Protein AF-A0A8V8TL34-F1 (afdb_monomer_lite)

Secondary structure (DSSP, 8-state):
------HHHHGGG-----PPPPEEEEE-SSSEEEEEEE-SS---PEEEEEE--TTSTTTTS--EEEEEEEEE-SSEEEEEEE--GGGS-TT-EEEEEEEPTTSS-EEEEEEEEHHHHBS-HHHHHHHHTT--

Organism: Homo sapiens (NCBI:txid9606)

InterPro domains:
  IPR013783 Immunoglobulin-like fold [G3DSA:2.60.40.10] (20-118)

Structure (mmCIF, N/CA/C/O backbone):
data_AF-A0A8V8TL34-F1
#
_entry.id   AF-A0A8V8TL34-F1
#
loop_
_atom_site.group_PDB
_atom_site.id
_atom_site.type_symbol
_atom_site.label_atom_id
_atom_site.label_alt_id
_atom_site.label_comp_id
_atom_site.label_asym_id
_atom_site.label_entity_id
_atom_site.label_seq_id
_atom_site.pdbx_PDB_ins_code
_atom_site.Cartn_x
_atom_site.Cartn_y
_atom_site.Cartn_z
_atom_site.occupancy
_atom_site.B_iso_or_equiv
_atom_site.auth_seq_id
_atom_site.auth_comp_id
_atom_site.auth_asym_id
_atom_site.auth_atom_id
_atom_site.pdbx_PDB_model_num
ATOM 1 N N . MET A 1 1 ? 19.447 56.245 -1.507 1.00 46.72 1 MET A N 1
ATOM 2 C CA . MET A 1 1 ? 18.771 55.055 -0.948 1.00 46.72 1 MET A CA 1
ATOM 3 C C . MET A 1 1 ? 17.627 54.660 -1.872 1.00 46.72 1 MET A C 1
ATOM 5 O O . MET A 1 1 ? 16.708 55.458 -2.016 1.00 46.72 1 MET A O 1
ATOM 9 N N . PRO A 1 2 ? 17.677 53.477 -2.505 1.00 49.28 2 PRO A N 1
ATOM 10 C CA . PRO A 1 2 ? 16.441 52.718 -2.664 1.00 49.28 2 PRO A CA 1
ATOM 11 C C . PRO A 1 2 ? 16.606 51.224 -2.324 1.00 49.28 2 PRO A C 1
ATOM 13 O O . PRO A 1 2 ? 17.373 50.497 -2.941 1.00 49.28 2 PRO A O 1
ATOM 16 N N . ARG A 1 3 ? 15.829 50.799 -1.321 1.00 56.44 3 ARG A N 1
ATOM 17 C CA . ARG A 1 3 ? 14.892 49.661 -1.373 1.00 56.44 3 ARG A CA 1
ATOM 18 C C . ARG A 1 3 ? 15.439 48.295 -1.836 1.00 56.44 3 ARG A C 1
ATOM 20 O O . ARG A 1 3 ? 14.963 47.714 -2.804 1.00 56.44 3 ARG A O 1
ATOM 27 N N . GLY A 1 4 ? 16.357 47.731 -1.053 1.00 58.25 4 GLY A N 1
ATOM 28 C CA . GLY A 1 4 ? 16.666 46.298 -1.073 1.00 58.25 4 GLY A CA 1
ATOM 29 C C . GLY A 1 4 ? 15.648 45.494 -0.260 1.00 58.25 4 GLY A C 1
ATOM 30 O O . GLY A 1 4 ? 15.890 45.212 0.905 1.00 58.25 4 GLY A O 1
ATOM 31 N N . TRP A 1 5 ? 14.506 45.143 -0.855 1.00 58.22 5 TRP A N 1
ATOM 32 C CA . TRP A 1 5 ? 13.497 44.261 -0.237 1.00 58.22 5 TRP A CA 1
ATOM 33 C C . TRP A 1 5 ? 12.819 43.346 -1.266 1.00 58.22 5 TRP A C 1
ATOM 35 O O . TRP A 1 5 ? 11.610 43.159 -1.269 1.00 58.22 5 TRP A O 1
ATOM 45 N N . ALA A 1 6 ? 13.616 42.754 -2.155 1.00 51.44 6 ALA A N 1
ATOM 46 C CA . ALA A 1 6 ? 13.163 41.665 -3.028 1.00 51.44 6 ALA A CA 1
ATOM 47 C C . ALA A 1 6 ? 13.797 40.308 -2.666 1.00 51.44 6 ALA A C 1
ATOM 49 O O . ALA A 1 6 ? 13.531 39.309 -3.322 1.00 51.44 6 ALA A O 1
ATOM 50 N N . ALA A 1 7 ? 14.630 40.253 -1.620 1.00 55.91 7 ALA A N 1
ATOM 51 C CA . ALA A 1 7 ? 15.326 39.029 -1.229 1.00 55.91 7 ALA A CA 1
ATOM 52 C C . ALA A 1 7 ? 14.460 37.971 -0.504 1.00 55.91 7 ALA A C 1
ATOM 54 O O . ALA A 1 7 ? 14.693 36.790 -0.751 1.00 55.91 7 ALA A O 1
ATOM 55 N N . PRO A 1 8 ? 13.457 38.298 0.346 1.00 53.78 8 PRO A N 1
ATOM 56 C CA . PRO A 1 8 ? 12.776 37.246 1.107 1.00 53.78 8 PRO A CA 1
ATOM 57 C C . PRO A 1 8 ? 11.745 36.466 0.275 1.00 53.78 8 PRO A C 1
ATOM 59 O O . PRO A 1 8 ? 11.421 35.337 0.619 1.00 53.78 8 PRO A O 1
ATOM 62 N N . LEU A 1 9 ? 11.265 37.026 -0.843 1.00 52.59 9 LEU A N 1
ATOM 63 C CA . LEU A 1 9 ? 10.302 36.361 -1.732 1.00 52.59 9 LEU A CA 1
ATOM 64 C C . LEU A 1 9 ? 10.930 35.240 -2.573 1.00 52.59 9 LEU A C 1
ATOM 66 O O . LEU A 1 9 ? 10.233 34.301 -2.941 1.00 52.59 9 LEU A O 1
ATOM 70 N N . LEU A 1 10 ? 12.241 35.297 -2.843 1.00 53.91 10 LEU A N 1
ATOM 71 C CA . LEU A 1 10 ? 12.924 34.283 -3.656 1.00 53.91 10 LEU A CA 1
ATOM 72 C C . LEU A 1 10 ? 13.220 32.987 -2.874 1.00 53.91 10 LEU A C 1
ATOM 74 O O . LEU A 1 10 ? 13.354 31.927 -3.475 1.00 53.91 10 LEU A O 1
ATOM 78 N N . LEU A 1 11 ? 13.283 33.054 -1.538 1.00 52.31 11 LEU A N 1
ATOM 79 C CA . LEU A 1 11 ? 13.519 31.888 -0.672 1.00 52.31 11 LEU A CA 1
ATOM 80 C C . LEU A 1 11 ? 12.282 30.986 -0.519 1.00 52.31 11 LEU A C 1
ATOM 82 O O . LEU A 1 11 ? 12.427 29.813 -0.190 1.00 52.31 11 LEU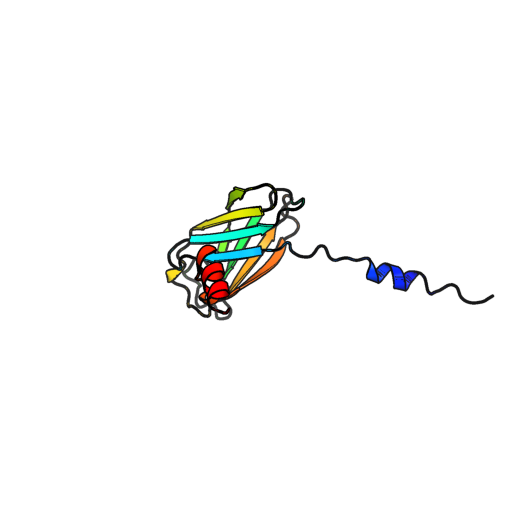 A O 1
ATOM 86 N N . LEU A 1 12 ? 11.079 31.500 -0.796 1.00 54.34 12 LEU A N 1
ATOM 87 C CA . LEU A 1 12 ? 9.833 30.722 -0.755 1.00 54.34 12 LEU A CA 1
ATOM 88 C C . LEU A 1 12 ? 9.674 29.764 -1.945 1.00 54.34 12 LEU A C 1
ATOM 90 O O . LEU A 1 12 ? 8.880 28.836 -1.869 1.00 54.34 12 LEU A O 1
ATOM 94 N N . LEU A 1 13 ? 10.441 29.952 -3.024 1.00 49.03 13 LEU A N 1
ATOM 95 C CA . LEU A 1 13 ? 10.398 29.079 -4.205 1.00 49.03 13 LEU A CA 1
ATOM 96 C C . LEU A 1 13 ? 11.348 27.874 -4.100 1.00 49.03 13 LEU A C 1
ATOM 98 O O . LEU A 1 13 ? 11.276 26.971 -4.927 1.00 49.03 13 LEU A O 1
ATOM 102 N N . LEU A 1 14 ? 12.229 27.853 -3.093 1.00 47.78 14 LEU A N 1
ATOM 103 C CA . LEU A 1 14 ? 13.180 26.761 -2.841 1.00 47.78 14 LEU A CA 1
ATOM 104 C C . LEU A 1 14 ? 12.716 25.779 -1.762 1.00 47.78 14 LEU A C 1
ATOM 106 O O . LEU A 1 14 ? 13.451 24.851 -1.429 1.00 47.78 14 LEU A O 1
ATOM 110 N N . GLN A 1 15 ? 11.487 25.919 -1.261 1.00 45.50 15 GLN A N 1
ATOM 111 C CA . GLN A 1 15 ? 10.827 24.829 -0.549 1.00 45.50 15 GLN A CA 1
ATOM 112 C C . GLN A 1 15 ? 10.325 23.825 -1.588 1.00 45.50 15 GLN A C 1
ATOM 114 O O . GLN A 1 15 ? 9.127 23.688 -1.814 1.00 45.50 15 GLN A O 1
ATOM 119 N N . GLY A 1 16 ? 11.264 23.158 -2.266 1.00 43.28 16 GLY A N 1
ATOM 120 C CA . GLY A 1 16 ? 10.969 21.897 -2.922 1.00 43.28 16 GLY A CA 1
ATOM 121 C C . GLY A 1 16 ? 10.410 21.004 -1.832 1.00 43.28 16 GLY A C 1
ATOM 122 O O . GLY A 1 16 ? 11.153 20.595 -0.940 1.00 43.28 16 GLY A O 1
ATOM 123 N N . GLY A 1 17 ? 9.087 20.837 -1.823 1.00 47.34 17 GLY A N 1
ATOM 124 C CA . GLY A 1 17 ? 8.434 19.958 -0.875 1.00 47.34 17 GLY A CA 1
ATOM 125 C C . GLY A 1 17 ? 9.171 18.630 -0.921 1.00 47.34 17 GLY A C 1
ATOM 126 O O . GLY A 1 17 ? 9.466 18.127 -2.008 1.00 47.34 17 GLY A O 1
ATOM 127 N N . TRP A 1 18 ? 9.497 18.079 0.246 1.00 58.78 18 TRP A N 1
ATOM 128 C CA . TRP A 1 18 ? 9.674 16.640 0.342 1.00 58.78 18 TRP A CA 1
ATOM 129 C C . TRP A 1 18 ? 8.328 16.033 -0.051 1.00 58.78 18 TRP A C 1
ATOM 131 O O . TRP A 1 18 ? 7.426 15.880 0.765 1.00 58.78 18 TRP A O 1
ATOM 141 N N . GLY A 1 19 ? 8.150 15.863 -1.358 1.00 71.25 19 GLY A N 1
ATOM 142 C CA . GLY A 1 19 ? 6.994 15.226 -1.939 1.00 71.25 19 GLY A CA 1
ATOM 143 C C . GLY A 1 19 ? 7.048 13.750 -1.613 1.00 71.25 19 GLY A C 1
ATOM 144 O O . GLY A 1 19 ? 8.112 13.185 -1.339 1.00 71.25 19 GLY A O 1
ATOM 145 N N . CYS A 1 20 ? 5.882 13.133 -1.643 1.0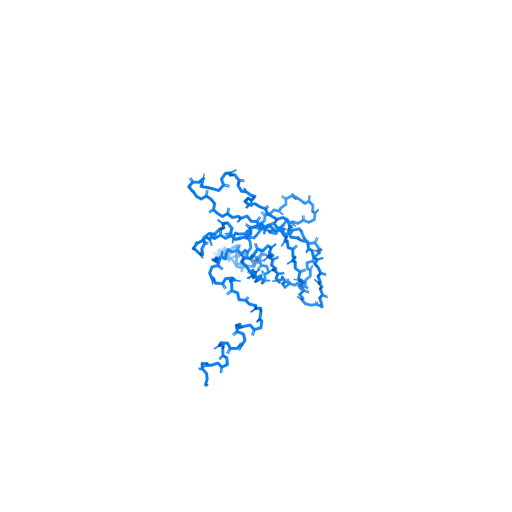0 82.25 20 CYS A N 1
ATOM 146 C CA . CYS A 1 20 ? 5.811 11.697 -1.559 1.00 82.25 20 CYS A CA 1
ATOM 147 C C . CYS A 1 20 ? 6.583 11.060 -2.723 1.00 82.25 20 CYS A C 1
ATOM 149 O O . CYS A 1 20 ? 6.494 11.558 -3.849 1.00 82.25 20 CYS A O 1
ATOM 151 N N . PRO A 1 21 ? 7.380 10.014 -2.450 1.00 86.81 21 PRO A N 1
ATOM 152 C CA . PRO A 1 21 ? 8.030 9.233 -3.499 1.00 86.81 21 PRO A CA 1
ATOM 153 C C . PRO A 1 21 ? 6.987 8.592 -4.417 1.00 86.81 21 PRO A C 1
ATOM 155 O O . PRO A 1 21 ? 5.830 8.430 -4.019 1.00 86.81 21 PRO A O 1
ATOM 158 N N . ASP A 1 22 ? 7.409 8.188 -5.616 1.00 89.00 22 ASP A N 1
ATOM 159 C CA . ASP A 1 22 ? 6.522 7.464 -6.520 1.00 89.00 22 ASP A CA 1
ATOM 160 C C . ASP A 1 22 ? 6.084 6.138 -5.880 1.00 89.00 22 ASP A C 1
ATOM 162 O O . ASP A 1 22 ? 6.905 5.346 -5.397 1.00 89.00 22 ASP A O 1
ATOM 166 N N . LEU A 1 23 ? 4.769 5.941 -5.817 1.00 91.81 23 LEU A N 1
ATOM 167 C CA . LEU A 1 23 ? 4.120 4.833 -5.133 1.00 91.81 23 LEU A CA 1
ATOM 168 C C . LEU A 1 23 ? 2.986 4.317 -6.010 1.00 91.81 23 LEU A C 1
ATOM 170 O O . LEU A 1 23 ? 2.052 5.046 -6.336 1.00 91.81 23 LEU A O 1
ATOM 174 N N . VAL A 1 24 ? 3.029 3.024 -6.322 1.00 93.25 24 VAL A N 1
ATOM 175 C CA . VAL A 1 24 ? 1.964 2.348 -7.067 1.00 93.25 24 VAL A CA 1
ATOM 176 C C . VAL A 1 24 ? 1.543 1.094 -6.324 1.00 93.25 24 VAL A C 1
ATOM 178 O O . VAL A 1 24 ? 2.390 0.274 -5.973 1.00 93.25 24 VAL A O 1
ATOM 181 N N . CYS A 1 25 ? 0.241 0.928 -6.107 1.00 94.56 25 CYS A N 1
ATOM 182 C CA . CYS A 1 25 ? -0.322 -0.237 -5.438 1.00 94.56 25 CYS A CA 1
ATOM 183 C C . CYS A 1 25 ? -1.224 -1.056 -6.364 1.00 94.56 25 CYS A C 1
ATOM 185 O O . CYS A 1 25 ? -1.847 -0.540 -7.291 1.00 94.56 25 CYS A O 1
ATOM 187 N N . TYR A 1 26 ? -1.268 -2.352 -6.084 1.00 93.56 26 TYR A N 1
ATOM 188 C CA . TYR A 1 26 ? -1.995 -3.376 -6.811 1.00 93.56 26 TYR A CA 1
ATOM 189 C C . TYR A 1 26 ? -2.644 -4.332 -5.821 1.00 93.56 2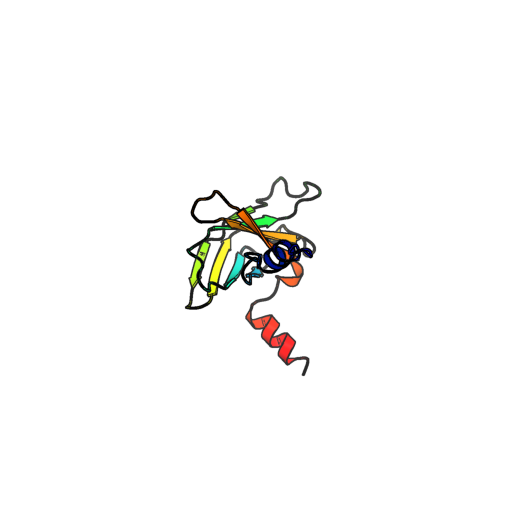6 TYR A C 1
ATOM 191 O O . TYR A 1 26 ? -2.133 -4.540 -4.718 1.00 93.56 26 TYR A O 1
ATOM 199 N N . THR A 1 27 ? -3.720 -4.982 -6.237 1.00 93.12 27 THR A N 1
ATOM 200 C CA . THR A 1 27 ? -4.330 -6.064 -5.467 1.00 93.12 27 THR A CA 1
ATOM 201 C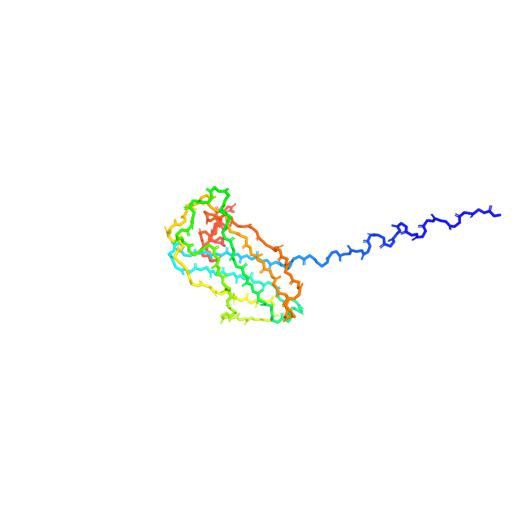 C . THR A 1 27 ? -4.750 -7.221 -6.365 1.00 93.12 27 THR A C 1
ATOM 203 O O . THR A 1 27 ? -5.013 -7.042 -7.556 1.00 93.12 27 THR A O 1
ATOM 206 N N . ASP A 1 28 ? -4.808 -8.417 -5.784 1.00 90.19 28 ASP A N 1
ATOM 207 C CA . ASP A 1 28 ? -5.422 -9.594 -6.397 1.00 90.19 28 ASP A CA 1
ATOM 208 C C . ASP A 1 28 ? -6.949 -9.654 -6.192 1.00 90.19 28 ASP A C 1
ATOM 210 O O . ASP A 1 28 ? -7.578 -10.589 -6.682 1.00 90.19 28 ASP A O 1
ATOM 214 N N . TYR A 1 29 ? -7.535 -8.669 -5.491 1.00 89.19 29 TYR A N 1
ATOM 215 C CA . TYR A 1 29 ? -8.946 -8.614 -5.075 1.00 89.19 29 TYR A CA 1
ATOM 216 C C . TYR A 1 29 ? -9.373 -9.759 -4.139 1.00 89.19 29 TYR A C 1
ATOM 218 O O . TYR A 1 29 ? -10.545 -9.897 -3.805 1.00 89.19 29 TYR A O 1
ATOM 226 N N . LEU A 1 30 ? -8.430 -10.598 -3.713 1.00 91.00 30 LEU A N 1
ATOM 227 C CA . LEU A 1 30 ? -8.670 -11.707 -2.807 1.00 91.00 30 LEU A CA 1
ATOM 228 C C . LEU A 1 30 ? -8.131 -11.328 -1.438 1.00 91.00 30 LEU A C 1
ATOM 230 O O . LEU A 1 30 ? -8.884 -10.888 -0.577 1.00 91.00 30 LEU A O 1
ATOM 234 N N . GLN A 1 31 ? -6.828 -11.494 -1.233 1.00 93.81 31 GLN A N 1
ATOM 235 C CA . GLN A 1 31 ? -6.225 -11.387 0.091 1.00 93.81 31 GLN A CA 1
ATOM 236 C C . GLN A 1 31 ? -4.891 -10.644 0.107 1.00 93.81 31 GLN A C 1
ATOM 238 O O . GLN A 1 31 ? -4.205 -10.632 1.130 1.00 93.81 31 GLN A O 1
ATOM 243 N N . THR A 1 32 ? -4.479 -10.055 -1.017 1.00 93.44 32 THR A N 1
ATOM 244 C CA . THR A 1 32 ? -3.141 -9.484 -1.151 1.00 93.44 32 THR A CA 1
ATOM 245 C C . THR A 1 32 ? -3.198 -8.069 -1.697 1.00 93.44 32 THR A C 1
ATOM 247 O O . THR A 1 32 ? -3.774 -7.810 -2.756 1.00 93.44 32 THR A O 1
ATOM 250 N N . VAL A 1 33 ? -2.505 -7.161 -1.011 1.00 94.94 33 VAL A N 1
ATOM 251 C CA . VAL A 1 33 ? -2.157 -5.839 -1.537 1.00 94.94 33 VAL A CA 1
ATOM 252 C C . VAL A 1 33 ? -0.642 -5.743 -1.671 1.00 94.94 33 VAL A C 1
ATOM 254 O O . VAL A 1 33 ? 0.109 -6.093 -0.757 1.00 94.94 33 VAL A O 1
ATOM 257 N N . ILE A 1 34 ? -0.188 -5.281 -2.833 1.00 95.38 34 ILE A N 1
ATOM 258 C CA . ILE A 1 34 ? 1.219 -5.119 -3.189 1.00 95.38 34 ILE A CA 1
ATOM 259 C C . ILE A 1 34 ? 1.445 -3.668 -3.585 1.00 95.38 34 ILE A C 1
ATOM 261 O O . ILE A 1 34 ? 0.827 -3.188 -4.525 1.00 95.38 34 ILE A O 1
ATOM 265 N N . CYS A 1 35 ? 2.379 -2.992 -2.932 1.00 94.38 35 CYS A N 1
ATOM 266 C CA . CYS A 1 35 ? 2.799 -1.645 -3.288 1.00 94.38 35 CYS A CA 1
ATOM 267 C C . CYS A 1 35 ? 4.268 -1.629 -3.709 1.00 94.38 35 CYS A C 1
ATOM 269 O O . CYS A 1 35 ? 5.103 -2.311 -3.118 1.00 94.38 35 CYS A O 1
ATOM 271 N N . ILE A 1 36 ? 4.595 -0.844 -4.727 1.00 92.62 36 ILE A N 1
ATOM 272 C CA . ILE A 1 36 ? 5.952 -0.624 -5.214 1.00 92.62 36 ILE A CA 1
ATOM 273 C C . ILE A 1 36 ? 6.292 0.837 -4.950 1.00 92.62 36 ILE A C 1
ATOM 275 O O . ILE A 1 36 ? 5.592 1.729 -5.418 1.00 92.62 36 ILE A O 1
ATOM 279 N N . LEU A 1 37 ? 7.347 1.049 -4.173 1.00 91.50 37 LEU A N 1
ATOM 280 C CA . LEU A 1 37 ? 7.816 2.355 -3.734 1.00 91.50 37 LEU A CA 1
ATOM 281 C C . LEU A 1 37 ? 9.178 2.649 -4.349 1.00 91.50 37 LEU A C 1
ATOM 283 O O . LEU A 1 37 ? 10.104 1.848 -4.193 1.00 91.50 37 LEU A O 1
ATOM 287 N N . GLU A 1 38 ? 9.330 3.808 -4.973 1.00 89.31 38 GLU A N 1
ATOM 288 C CA . GLU A 1 38 ? 10.621 4.306 -5.430 1.00 89.31 38 GLU A CA 1
ATOM 289 C C . GLU A 1 38 ? 11.490 4.754 -4.233 1.00 89.31 38 GLU A C 1
ATOM 291 O O . GLU A 1 38 ? 11.129 5.618 -3.434 1.00 89.31 38 GLU A O 1
ATOM 296 N N . MET A 1 39 ? 12.669 4.147 -4.085 1.00 80.50 39 MET A N 1
ATOM 297 C CA . MET A 1 39 ? 13.592 4.348 -2.967 1.00 80.50 39 MET A CA 1
ATOM 298 C C . MET A 1 39 ? 14.902 4.978 -3.450 1.00 80.50 39 MET A C 1
ATOM 300 O O . MET A 1 39 ? 15.913 4.295 -3.586 1.00 80.50 39 MET A O 1
ATOM 304 N N . TRP A 1 40 ? 14.923 6.291 -3.696 1.00 62.75 40 TRP A N 1
ATOM 305 C CA . TRP A 1 40 ? 16.160 6.952 -4.153 1.00 62.75 40 TRP A CA 1
ATOM 306 C C . TRP A 1 40 ? 17.114 7.362 -3.033 1.00 62.75 40 TRP A C 1
ATOM 308 O O . TRP A 1 40 ? 18.259 7.681 -3.321 1.00 62.75 40 TRP A O 1
ATOM 318 N N . ASN A 1 41 ? 16.673 7.348 -1.773 1.00 59.72 41 ASN A N 1
ATOM 319 C CA . ASN A 1 41 ? 17.506 7.520 -0.567 1.00 59.72 41 ASN A CA 1
ATOM 320 C C . ASN A 1 41 ? 16.708 7.257 0.731 1.00 59.72 41 ASN A C 1
ATOM 322 O O . ASN A 1 41 ? 17.111 7.667 1.822 1.00 59.72 41 ASN A O 1
ATOM 326 N N . LEU A 1 42 ? 15.539 6.615 0.629 1.00 61.72 42 LEU A N 1
ATOM 327 C CA . LEU A 1 42 ? 14.660 6.393 1.772 1.00 61.72 42 LEU A CA 1
ATOM 328 C C . LEU A 1 42 ? 15.218 5.251 2.625 1.00 61.72 42 LEU A C 1
ATOM 330 O O . LEU A 1 42 ? 15.367 4.116 2.172 1.00 61.72 42 LEU A O 1
ATOM 334 N N . HIS A 1 43 ? 15.531 5.572 3.881 1.00 65.44 43 HIS A N 1
ATOM 335 C CA . HIS A 1 43 ? 15.672 4.566 4.928 1.00 65.44 43 HIS A CA 1
ATOM 336 C C . HIS A 1 43 ? 14.386 3.726 4.991 1.00 65.44 43 HIS A C 1
ATOM 338 O O . HIS A 1 43 ? 13.329 4.233 4.623 1.00 65.44 43 HIS A O 1
ATOM 344 N N . PRO A 1 44 ? 14.442 2.453 5.426 1.00 65.19 44 PRO A N 1
ATOM 345 C CA . PRO A 1 44 ? 13.254 1.610 5.453 1.00 65.19 44 PRO A CA 1
ATOM 346 C C . PRO A 1 44 ? 12.159 2.269 6.298 1.00 65.19 44 PRO A C 1
ATOM 348 O O . PRO A 1 44 ? 12.304 2.358 7.517 1.00 65.19 44 PRO A O 1
ATOM 351 N N . SER A 1 45 ? 11.113 2.745 5.624 1.00 77.19 45 SER A N 1
ATOM 352 C CA . SER A 1 45 ? 9.917 3.344 6.213 1.00 77.19 45 SER A CA 1
ATOM 353 C C . SER A 1 45 ? 8.836 2.288 6.392 1.00 77.19 45 SER A C 1
ATOM 355 O O . SER A 1 45 ? 8.800 1.284 5.666 1.00 77.19 45 SER A O 1
ATOM 357 N N . THR A 1 46 ? 7.943 2.538 7.345 1.00 87.88 46 THR A N 1
ATOM 358 C CA . THR A 1 46 ? 6.747 1.722 7.552 1.00 87.88 46 THR A CA 1
ATOM 359 C C . THR A 1 46 ? 5.633 2.283 6.687 1.00 87.88 46 THR A C 1
ATOM 361 O O . THR A 1 46 ? 5.343 3.477 6.755 1.00 87.88 46 THR A O 1
ATOM 364 N N . LEU A 1 47 ? 5.025 1.434 5.864 1.00 93.38 47 LEU A N 1
ATOM 365 C CA . LEU A 1 47 ? 3.877 1.810 5.053 1.00 93.38 47 LEU A CA 1
ATOM 366 C C . LEU A 1 47 ? 2.615 1.249 5.698 1.00 93.38 47 LEU A C 1
ATOM 368 O O . LEU A 1 47 ? 2.589 0.085 6.097 1.00 93.38 47 LEU A O 1
ATOM 372 N N . THR A 1 48 ? 1.567 2.060 5.752 1.00 95.31 48 THR A N 1
ATOM 373 C CA . THR A 1 48 ? 0.263 1.654 6.275 1.00 95.31 48 THR A CA 1
ATOM 374 C C . THR A 1 48 ? -0.806 1.984 5.253 1.00 95.31 48 THR A C 1
ATOM 376 O O . THR A 1 48 ? -0.941 3.136 4.857 1.00 95.31 48 THR A O 1
ATOM 379 N N . LEU A 1 49 ? -1.567 0.978 4.838 1.00 95.75 49 LEU A N 1
ATOM 380 C CA . LEU A 1 49 ? -2.771 1.141 4.036 1.00 95.75 49 LEU A CA 1
ATOM 381 C C . LEU A 1 49 ? -3.971 1.349 4.955 1.00 95.75 49 LEU A C 1
ATOM 383 O O . LEU A 1 49 ? -4.079 0.686 5.988 1.00 95.75 49 LEU A O 1
ATOM 387 N N . THR A 1 50 ? -4.869 2.250 4.569 1.00 95.38 50 THR A N 1
ATOM 388 C CA . THR A 1 50 ? -6.147 2.480 5.249 1.00 95.38 50 THR A CA 1
ATOM 389 C C . THR A 1 50 ? -7.253 2.668 4.217 1.00 95.38 50 THR A C 1
ATOM 391 O O . THR A 1 50 ? -7.122 3.497 3.318 1.00 95.38 50 THR A O 1
ATOM 394 N N . TRP A 1 51 ? -8.335 1.910 4.344 1.00 94.06 51 TRP A N 1
ATOM 395 C CA . TRP A 1 51 ? -9.544 2.064 3.541 1.00 94.06 51 TRP A CA 1
ATOM 396 C C . TRP A 1 51 ? -10.335 3.292 3.984 1.00 94.06 51 TRP A C 1
ATOM 398 O O . TRP A 1 51 ? -10.453 3.574 5.179 1.00 94.06 51 TRP A O 1
ATOM 408 N N . GLN A 1 52 ? -10.869 4.035 3.019 1.00 90.69 52 GLN A N 1
ATOM 409 C CA . GLN A 1 52 ? -11.702 5.199 3.288 1.00 90.69 52 GLN A CA 1
ATOM 410 C C . GLN A 1 52 ? -13.129 4.759 3.601 1.00 90.69 52 GLN A C 1
ATOM 412 O O . GLN A 1 52 ? -13.937 4.545 2.706 1.00 90.69 52 GLN A O 1
ATOM 417 N N . ASP A 1 53 ? -13.447 4.675 4.887 1.00 85.56 53 ASP A N 1
ATOM 418 C CA . ASP A 1 53 ? -14.778 4.307 5.364 1.00 85.56 53 ASP A CA 1
ATOM 419 C C . ASP A 1 53 ? -15.598 5.556 5.728 1.00 85.56 53 ASP A C 1
ATOM 421 O O . ASP A 1 53 ? -15.741 5.923 6.894 1.00 85.56 53 ASP A O 1
ATOM 425 N N . GLN A 1 54 ? -16.084 6.278 4.713 1.00 76.06 54 GLN A N 1
ATOM 426 C CA . GLN A 1 54 ? -16.791 7.552 4.924 1.00 76.06 54 GLN A CA 1
ATOM 427 C C . GLN A 1 54 ? -18.153 7.386 5.614 1.00 76.06 54 GLN A C 1
ATOM 429 O O . GLN A 1 54 ? -18.615 8.312 6.284 1.00 76.06 54 GLN A O 1
ATOM 434 N N . TYR A 1 55 ? -18.793 6.229 5.442 1.00 78.75 55 TYR A N 1
ATOM 435 C CA . TYR A 1 55 ? -20.142 5.944 5.940 1.00 78.75 55 TYR A CA 1
ATOM 436 C C . TYR A 1 55 ? -20.156 4.952 7.110 1.00 78.75 55 TYR A C 1
ATOM 438 O O . TYR A 1 55 ? -21.225 4.575 7.587 1.00 78.75 55 TYR A O 1
ATOM 446 N N . GLU A 1 56 ? -18.973 4.591 7.612 1.00 77.75 56 GLU A N 1
ATOM 447 C CA . GLU A 1 56 ? -18.768 3.596 8.662 1.00 77.75 56 GLU A CA 1
ATOM 448 C C . GLU A 1 56 ? -19.446 2.243 8.359 1.00 77.75 56 GLU A C 1
ATOM 450 O O . GLU A 1 56 ? -20.003 1.591 9.250 1.00 77.75 56 GLU A O 1
ATOM 455 N N . GLU A 1 57 ? -19.438 1.845 7.088 1.00 76.75 57 GLU A N 1
ATOM 456 C CA . GLU A 1 57 ? -20.026 0.595 6.595 1.00 76.75 57 GLU A CA 1
ATOM 457 C C . GLU A 1 57 ? -19.098 -0.602 6.849 1.00 76.75 57 GLU A C 1
ATOM 459 O O . GLU A 1 57 ? -19.557 -1.743 6.892 1.00 76.75 57 GLU A O 1
ATOM 464 N N . LEU A 1 58 ? -17.809 -0.346 7.102 1.00 74.06 58 LEU A N 1
ATOM 465 C CA . LEU A 1 58 ? -16.755 -1.357 7.216 1.00 74.06 58 LEU A CA 1
ATOM 466 C C . LEU A 1 58 ? -16.361 -1.654 8.677 1.00 74.06 58 LEU A C 1
ATOM 468 O O . LEU A 1 58 ? -15.287 -2.193 8.929 1.00 74.06 58 LEU A O 1
ATOM 472 N N . LYS A 1 59 ? -17.212 -1.327 9.664 1.00 72.38 59 LYS A N 1
ATOM 473 C CA . LYS A 1 59 ? -16.909 -1.466 11.112 1.00 72.38 59 LYS A CA 1
ATOM 474 C C . LYS A 1 59 ? -16.479 -2.860 11.559 1.00 72.38 59 LYS A C 1
ATOM 476 O O . LYS A 1 59 ? -15.730 -2.973 12.528 1.00 72.38 59 LYS A O 1
ATOM 481 N N . ASP A 1 60 ? -16.994 -3.891 10.901 1.00 77.44 60 ASP A N 1
ATOM 482 C CA . ASP A 1 60 ? -16.705 -5.285 11.237 1.00 77.44 60 ASP A CA 1
ATOM 483 C C . ASP A 1 60 ? -15.467 -5.825 10.494 1.00 77.44 60 ASP A C 1
ATOM 485 O O . ASP A 1 60 ? -15.022 -6.936 10.781 1.00 77.44 60 ASP A O 1
ATOM 489 N N . GLU A 1 61 ? -14.892 -5.041 9.575 1.00 79.69 61 GLU A N 1
ATOM 490 C CA . GLU A 1 61 ? -13.776 -5.431 8.716 1.00 79.69 61 GLU A CA 1
ATOM 491 C C . GLU A 1 61 ? -12.466 -4.744 9.130 1.00 79.69 61 GLU A C 1
ATOM 493 O O . GLU A 1 61 ? -12.439 -3.648 9.698 1.00 79.69 61 GLU A O 1
ATOM 498 N N . ALA A 1 62 ? -11.333 -5.382 8.833 1.00 81.81 62 ALA A N 1
ATOM 499 C CA . ALA A 1 62 ? -10.036 -4.757 9.033 1.00 81.81 62 ALA A CA 1
ATOM 500 C C . ALA A 1 62 ? -9.829 -3.630 8.005 1.00 81.81 62 ALA A C 1
ATOM 502 O O . ALA A 1 62 ? -9.404 -3.863 6.879 1.00 81.81 62 ALA A O 1
ATOM 503 N N . THR A 1 63 ? -10.067 -2.377 8.395 1.00 89.94 63 THR A N 1
ATOM 504 C CA . THR A 1 63 ? -9.920 -1.212 7.500 1.00 89.94 63 THR A CA 1
ATOM 505 C C . THR A 1 63 ? -8.479 -0.727 7.332 1.00 89.94 63 THR A C 1
ATOM 507 O O . THR A 1 63 ? -8.231 0.201 6.567 1.00 89.94 63 THR A O 1
ATOM 510 N N . SER A 1 64 ? -7.500 -1.334 8.010 1.00 93.38 64 SER A N 1
ATOM 511 C CA . SER A 1 64 ? -6.092 -0.938 7.915 1.00 93.38 64 SER A CA 1
ATOM 512 C C . SER A 1 64 ? -5.146 -2.133 7.866 1.00 93.38 64 SER A C 1
ATOM 514 O O . SER A 1 64 ? -5.380 -3.160 8.502 1.00 93.38 64 SER A O 1
ATOM 516 N N . CYS A 1 65 ? -4.048 -1.979 7.126 1.00 94.62 65 CYS A N 1
ATOM 517 C CA . CYS A 1 65 ? -3.050 -3.015 6.911 1.00 94.62 65 CYS A CA 1
ATOM 518 C C . CYS A 1 65 ? -1.636 -2.423 6.924 1.00 94.62 65 CYS A C 1
ATOM 520 O O . CYS A 1 65 ? -1.325 -1.496 6.175 1.00 94.62 65 CYS A O 1
ATOM 522 N N . SER A 1 66 ? -0.751 -2.966 7.761 1.00 94.38 66 SER A N 1
ATOM 523 C CA . SER A 1 66 ? 0.669 -2.595 7.746 1.00 94.38 66 SER A CA 1
ATOM 524 C C . SER A 1 66 ? 1.379 -3.344 6.623 1.00 94.38 66 SER A C 1
ATOM 526 O O . SER A 1 66 ? 1.411 -4.575 6.621 1.00 94.38 66 SER A O 1
ATOM 528 N N . LEU A 1 67 ? 1.951 -2.621 5.661 1.00 94.69 67 LEU A N 1
ATOM 529 C CA . LEU A 1 67 ? 2.700 -3.242 4.579 1.00 94.69 67 LEU A CA 1
ATOM 530 C C . LEU A 1 67 ? 4.149 -3.480 4.996 1.00 94.69 67 LEU A C 1
ATOM 532 O O . LEU A 1 67 ? 4.858 -2.579 5.451 1.00 94.69 67 LEU A O 1
ATOM 536 N N . HIS A 1 68 ? 4.619 -4.699 4.759 1.00 92.88 68 HIS A N 1
ATOM 537 C CA . HIS A 1 68 ? 5.985 -5.102 5.052 1.00 92.88 68 HIS A CA 1
ATOM 538 C C . HIS A 1 68 ? 6.781 -5.263 3.762 1.00 92.88 68 HIS A C 1
ATOM 540 O O . HIS A 1 68 ? 6.290 -5.807 2.774 1.00 92.88 68 HIS A O 1
ATOM 546 N N . ARG A 1 69 ? 8.033 -4.800 3.767 1.00 91.75 69 ARG A N 1
ATOM 547 C CA . ARG A 1 69 ? 8.917 -4.909 2.605 1.00 91.75 69 ARG A CA 1
ATOM 548 C C . ARG A 1 69 ? 9.226 -6.380 2.311 1.00 91.75 69 ARG A C 1
ATOM 550 O O . ARG A 1 69 ? 9.945 -7.017 3.078 1.00 91.75 69 ARG A O 1
ATOM 557 N N . SER A 1 70 ? 8.713 -6.894 1.199 1.00 92.75 70 SER A N 1
ATOM 558 C CA . SER A 1 70 ? 8.861 -8.285 0.759 1.00 92.75 70 SER A CA 1
ATOM 559 C C . SER A 1 70 ? 10.043 -8.475 -0.194 1.00 92.75 70 SER A C 1
ATOM 561 O O . SER A 1 70 ? 10.731 -9.493 -0.136 1.00 92.75 70 SER A O 1
ATOM 563 N N . ALA A 1 71 ? 10.335 -7.475 -1.027 1.00 90.19 71 ALA A N 1
ATOM 564 C CA . ALA A 1 71 ? 11.473 -7.470 -1.942 1.00 90.19 71 ALA A CA 1
ATOM 565 C C . ALA A 1 71 ? 12.012 -6.047 -2.139 1.00 90.19 71 ALA A C 1
ATOM 567 O O . ALA A 1 71 ? 11.342 -5.063 -1.831 1.00 90.19 71 ALA A O 1
ATOM 568 N N . HIS A 1 72 ? 13.239 -5.917 -2.639 1.00 90.50 72 HIS A N 1
ATOM 569 C CA . HIS A 1 72 ? 13.782 -4.628 -3.062 1.00 90.50 72 HIS A CA 1
ATOM 570 C C . HIS A 1 72 ? 14.872 -4.802 -4.114 1.00 90.50 72 HIS A C 1
ATOM 572 O O . HIS A 1 72 ? 15.530 -5.839 -4.188 1.00 90.50 72 HIS A O 1
ATOM 578 N N . ASN A 1 73 ? 15.059 -3.762 -4.914 1.00 88.19 73 ASN A N 1
ATOM 579 C CA . ASN A 1 73 ? 16.175 -3.597 -5.828 1.00 88.19 73 ASN A CA 1
ATOM 580 C C . ASN A 1 73 ? 16.857 -2.240 -5.552 1.00 88.19 73 ASN A C 1
ATOM 582 O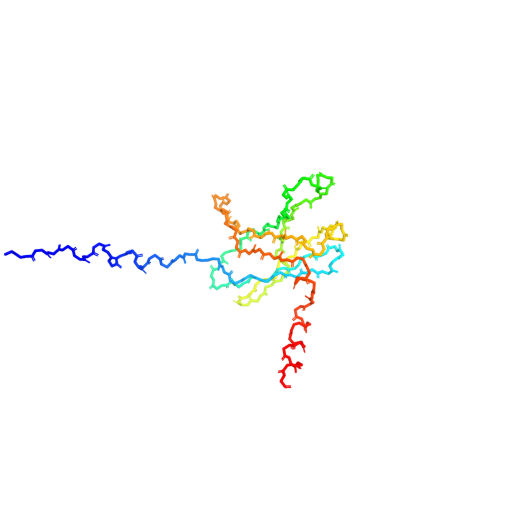 O . ASN A 1 73 ? 16.617 -1.615 -4.518 1.00 88.19 73 ASN A O 1
ATOM 586 N N . ALA A 1 74 ? 17.749 -1.807 -6.443 1.00 83.62 74 ALA A N 1
ATOM 587 C CA . ALA A 1 74 ? 18.529 -0.584 -6.249 1.00 83.62 74 ALA A CA 1
ATOM 588 C C . ALA A 1 74 ? 17.691 0.709 -6.246 1.00 83.62 74 ALA A C 1
ATOM 590 O O . ALA A 1 74 ? 18.137 1.697 -5.676 1.00 83.62 74 ALA A O 1
ATOM 591 N N . THR A 1 75 ? 16.518 0.714 -6.886 1.00 87.06 75 THR A N 1
ATOM 592 C CA . THR A 1 75 ? 15.694 1.920 -7.079 1.00 87.06 75 THR A CA 1
ATOM 593 C C . THR A 1 75 ? 14.281 1.797 -6.516 1.00 87.06 75 THR A C 1
ATOM 595 O O . THR A 1 75 ? 13.633 2.814 -6.315 1.00 87.06 75 THR A O 1
ATOM 598 N N . HIS A 1 76 ? 13.800 0.588 -6.226 1.00 90.19 76 HIS A N 1
ATOM 599 C CA . HIS A 1 76 ? 12.432 0.303 -5.799 1.00 90.19 76 HIS A CA 1
ATOM 600 C C . HIS A 1 76 ? 12.384 -0.751 -4.690 1.00 90.19 76 HIS A C 1
ATOM 602 O O . HIS A 1 76 ? 13.202 -1.673 -4.642 1.00 90.19 76 HIS A O 1
ATOM 608 N N . ALA A 1 77 ? 11.374 -0.665 -3.829 1.00 91.31 77 ALA A N 1
ATOM 609 C CA . ALA A 1 77 ? 10.991 -1.725 -2.904 1.00 91.31 77 ALA A CA 1
ATOM 610 C C . ALA A 1 77 ? 9.556 -2.165 -3.133 1.00 91.31 77 ALA A C 1
ATOM 612 O O . ALA A 1 77 ? 8.668 -1.351 -3.359 1.00 91.31 77 ALA A O 1
ATOM 613 N N . THR A 1 78 ? 9.337 -3.464 -2.989 1.00 93.25 78 THR A N 1
ATOM 614 C CA . THR A 1 78 ? 8.015 -4.068 -2.955 1.00 93.25 78 THR A CA 1
ATOM 615 C C . THR A 1 78 ? 7.601 -4.264 -1.507 1.00 93.25 78 THR A C 1
ATOM 617 O O . THR A 1 78 ? 8.341 -4.825 -0.696 1.00 93.25 78 THR A O 1
ATOM 620 N N . TYR A 1 79 ? 6.404 -3.800 -1.201 1.00 94.44 79 TYR A N 1
ATOM 621 C CA . TYR A 1 79 ? 5.731 -3.895 0.076 1.00 94.44 79 TYR A CA 1
ATOM 622 C C . TYR A 1 79 ? 4.479 -4.742 -0.106 1.00 94.44 79 TYR A C 1
ATOM 624 O O . TYR A 1 79 ? 3.754 -4.578 -1.082 1.00 94.44 79 TYR A O 1
ATOM 632 N N . THR A 1 80 ? 4.236 -5.669 0.809 1.00 95.25 80 THR A N 1
ATOM 633 C CA . THR A 1 80 ? 3.108 -6.596 0.725 1.00 95.25 80 THR A CA 1
ATOM 634 C C . THR A 1 80 ? 2.391 -6.650 2.059 1.00 95.25 80 THR A C 1
ATOM 636 O O . THR A 1 80 ? 3.011 -6.557 3.122 1.00 95.25 80 THR A O 1
ATOM 639 N N . CYS A 1 81 ? 1.076 -6.782 1.988 1.00 95.69 81 CYS A N 1
ATOM 640 C CA . CYS A 1 81 ? 0.204 -6.934 3.133 1.00 95.69 81 CYS A CA 1
ATOM 641 C C . CYS A 1 81 ? -0.897 -7.944 2.779 1.00 95.69 81 CYS A C 1
ATOM 643 O O . CYS A 1 81 ? -1.272 -8.068 1.608 1.00 95.69 81 CYS A O 1
ATOM 645 N N . HIS A 1 82 ? -1.370 -8.680 3.784 1.00 94.88 82 HIS A N 1
ATOM 646 C CA . HIS A 1 82 ? -2.431 -9.667 3.622 1.00 94.88 82 HIS A CA 1
ATOM 647 C C . HIS A 1 82 ? -3.647 -9.266 4.454 1.00 94.88 82 HIS A C 1
ATOM 649 O O . HIS A 1 82 ? -3.523 -9.083 5.664 1.00 94.88 82 HIS A O 1
ATOM 655 N N . MET A 1 83 ? -4.791 -9.117 3.792 1.00 93.75 83 MET A N 1
ATOM 656 C CA . MET A 1 83 ? -6.081 -8.740 4.379 1.00 93.75 83 MET A CA 1
ATOM 657 C C . MET A 1 83 ? -7.213 -9.159 3.439 1.00 93.75 83 MET A C 1
ATOM 659 O O . MET A 1 83 ? -6.962 -9.255 2.244 1.00 93.75 83 MET A O 1
ATOM 663 N N . ASP A 1 84 ? -8.433 -9.368 3.931 1.00 92.69 84 ASP A N 1
ATOM 664 C CA . ASP A 1 84 ? -9.569 -9.836 3.122 1.00 92.69 84 ASP A CA 1
ATOM 665 C C . ASP A 1 84 ? -10.126 -8.728 2.200 1.00 92.69 84 ASP A C 1
ATOM 667 O O . ASP A 1 84 ? -11.111 -8.060 2.500 1.00 92.69 84 ASP A O 1
ATOM 671 N N . VAL A 1 85 ? -9.483 -8.522 1.043 1.00 91.56 85 VAL A N 1
ATOM 672 C CA . VAL A 1 85 ? -9.840 -7.472 0.066 1.00 91.56 85 VAL A CA 1
ATOM 673 C C . VAL A 1 85 ? -11.185 -7.749 -0.621 1.00 91.56 85 VAL A C 1
ATOM 675 O O . VAL A 1 85 ? -11.872 -6.824 -1.045 1.00 91.56 85 VAL A O 1
ATOM 678 N N . PHE A 1 86 ? -11.598 -9.013 -0.711 1.00 88.62 86 PHE A N 1
ATOM 679 C CA . PHE A 1 86 ? -12.843 -9.402 -1.384 1.00 88.62 86 PHE A CA 1
ATOM 680 C C . PHE A 1 86 ? -14.122 -8.895 -0.691 1.00 88.62 86 PHE A C 1
ATOM 682 O O . PHE A 1 86 ? -15.202 -8.998 -1.275 1.00 88.62 86 PHE A O 1
ATOM 689 N N . HIS A 1 87 ? -14.026 -8.375 0.537 1.00 89.25 87 HIS A N 1
ATOM 690 C CA . HIS A 1 87 ? -15.140 -7.725 1.230 1.00 89.25 87 HIS A CA 1
ATOM 691 C C . HIS A 1 87 ? -15.365 -6.266 0.793 1.00 89.25 87 HIS A C 1
ATOM 693 O O . HIS A 1 87 ? -16.433 -5.723 1.070 1.00 89.25 87 HIS A O 1
ATOM 699 N N . PHE A 1 88 ? -14.409 -5.651 0.087 1.00 90.31 88 PHE A N 1
ATOM 700 C CA . PHE A 1 88 ? -14.482 -4.261 -0.372 1.00 90.31 88 PHE A CA 1
ATOM 701 C C . PHE A 1 88 ? -15.075 -4.151 -1.786 1.00 90.31 88 PHE A C 1
ATOM 703 O O . PHE A 1 88 ? -14.899 -5.023 -2.649 1.00 90.31 88 PHE A O 1
ATOM 710 N N . MET A 1 89 ? -15.787 -3.058 -2.044 1.00 90.19 89 MET A N 1
ATOM 711 C CA . MET A 1 89 ? -16.413 -2.756 -3.328 1.00 90.19 89 MET A CA 1
ATOM 712 C C . MET A 1 89 ? -15.399 -2.155 -4.307 1.00 90.19 89 MET A C 1
ATOM 714 O O . MET A 1 89 ? -14.413 -1.530 -3.929 1.00 90.19 89 MET A O 1
ATOM 718 N N . ALA A 1 90 ? -15.628 -2.336 -5.607 1.00 88.69 90 ALA A N 1
ATOM 719 C CA . ALA A 1 90 ? -14.697 -1.881 -6.641 1.00 88.69 90 ALA A CA 1
ATOM 720 C C . ALA A 1 90 ? -14.500 -0.347 -6.664 1.00 88.69 90 ALA A C 1
ATOM 722 O O . ALA A 1 90 ? -13.462 0.130 -7.125 1.00 88.69 90 ALA A O 1
ATOM 723 N N . ASP A 1 91 ? -15.478 0.417 -6.179 1.00 89.94 91 ASP A N 1
ATOM 724 C CA . ASP A 1 91 ? -15.435 1.871 -6.029 1.00 89.94 91 ASP A CA 1
ATOM 725 C C . ASP A 1 91 ? -14.836 2.352 -4.697 1.00 89.94 91 ASP A C 1
ATOM 727 O O . ASP A 1 91 ? -14.650 3.558 -4.521 1.00 89.94 91 ASP A O 1
ATOM 731 N N . ASP A 1 92 ? -14.456 1.435 -3.801 1.00 91.00 92 ASP A N 1
ATOM 732 C CA . ASP A 1 92 ? -13.767 1.788 -2.564 1.00 91.00 92 ASP A CA 1
ATOM 733 C C . ASP A 1 92 ? -12.357 2.317 -2.843 1.00 91.00 92 ASP A C 1
ATOM 735 O O . ASP A 1 92 ? -11.655 1.906 -3.777 1.00 91.00 92 ASP A O 1
ATOM 739 N N . ILE A 1 93 ? -11.924 3.237 -1.985 1.00 93.44 93 ILE A N 1
ATOM 740 C CA . ILE A 1 93 ? -10.628 3.903 -2.083 1.00 93.44 93 ILE A CA 1
ATOM 741 C C . ILE A 1 93 ? -9.795 3.536 -0.863 1.00 93.44 93 ILE A C 1
ATOM 743 O O . ILE A 1 93 ? -10.262 3.630 0.273 1.00 93.44 93 ILE A O 1
ATOM 747 N N . PHE A 1 94 ? -8.530 3.189 -1.083 1.00 94.88 94 PHE A N 1
ATOM 748 C CA . PHE A 1 94 ? -7.556 3.048 -0.007 1.00 94.88 94 PHE A CA 1
ATOM 749 C C . PHE A 1 94 ? -6.433 4.073 -0.144 1.00 94.88 94 PHE A C 1
ATOM 751 O O . PHE A 1 94 ? -5.921 4.338 -1.233 1.00 94.88 94 PHE A O 1
ATOM 758 N N . SER A 1 95 ? -6.036 4.645 0.986 1.00 95.50 95 SER A N 1
ATOM 759 C CA . SER A 1 95 ? -4.897 5.550 1.101 1.00 95.50 95 SER A CA 1
ATOM 760 C C . SER A 1 95 ? -3.699 4.818 1.697 1.00 95.50 95 SER A C 1
ATOM 762 O O . SER A 1 95 ? -3.852 3.919 2.526 1.00 95.50 95 SER A O 1
ATOM 764 N N . VAL A 1 96 ? -2.493 5.202 1.289 1.00 95.12 96 VAL A N 1
ATOM 765 C CA . VAL A 1 96 ? -1.244 4.662 1.826 1.00 95.12 96 VAL A CA 1
ATOM 766 C C . VAL A 1 96 ? -0.438 5.776 2.466 1.00 95.12 96 VAL A C 1
ATOM 768 O O . VAL A 1 96 ? -0.066 6.760 1.823 1.00 95.12 96 VAL A O 1
ATOM 771 N N . ASN A 1 97 ? -0.113 5.569 3.734 1.00 93.06 97 ASN A N 1
ATOM 772 C CA . ASN A 1 97 ? 0.679 6.480 4.532 1.00 93.06 97 ASN A CA 1
ATOM 773 C C . ASN A 1 97 ? 2.094 5.940 4.680 1.00 93.06 97 ASN A C 1
ATOM 775 O O . ASN A 1 97 ? 2.297 4.757 4.962 1.00 93.06 97 ASN A O 1
ATOM 779 N N . ILE A 1 98 ? 3.074 6.826 4.542 1.00 90.50 98 ILE A N 1
ATOM 780 C CA . ILE A 1 98 ? 4.473 6.534 4.828 1.00 90.50 98 ILE A CA 1
ATOM 781 C C . ILE A 1 98 ? 4.793 7.141 6.183 1.00 90.50 98 ILE A C 1
ATOM 783 O O . ILE A 1 98 ? 4.702 8.353 6.377 1.00 90.50 98 ILE A O 1
ATOM 787 N N . THR A 1 99 ? 5.173 6.278 7.116 1.00 88.06 99 THR A N 1
ATOM 788 C CA . THR A 1 99 ? 5.636 6.671 8.440 1.00 88.06 99 THR A CA 1
ATOM 789 C C . THR A 1 99 ? 7.150 6.536 8.497 1.00 88.06 99 THR A C 1
ATOM 791 O O . THR A 1 99 ? 7.718 5.506 8.112 1.00 88.06 99 THR A O 1
ATOM 794 N N . ASP A 1 100 ? 7.807 7.595 8.956 1.00 82.12 100 ASP A N 1
ATOM 795 C CA . ASP A 1 100 ? 9.251 7.621 9.133 1.00 82.12 100 ASP A CA 1
ATOM 796 C C . ASP A 1 100 ? 9.711 6.630 10.223 1.00 82.12 100 ASP A C 1
ATOM 798 O O . ASP A 1 100 ? 8.924 6.155 11.041 1.00 82.12 100 ASP A O 1
ATOM 802 N N . GLN A 1 101 ? 11.008 6.316 10.273 1.00 78.12 101 GLN A N 1
ATOM 803 C CA . GLN A 1 101 ? 11.533 5.362 11.262 1.00 78.12 101 GLN A CA 1
ATOM 804 C C . GLN A 1 101 ? 11.339 5.800 12.710 1.00 78.12 101 GLN A C 1
ATOM 806 O O . GLN A 1 101 ? 11.259 4.951 13.597 1.00 78.12 101 GLN A O 1
ATOM 811 N N . SER A 1 102 ? 11.307 7.111 12.964 1.00 79.50 102 SER A N 1
ATOM 812 C CA . SER A 1 102 ? 11.107 7.617 14.317 1.00 79.50 102 SER A CA 1
ATOM 813 C C . SER A 1 102 ? 9.644 7.529 14.765 1.00 79.50 102 SER A C 1
ATOM 815 O O . SER A 1 102 ? 9.372 7.721 15.949 1.00 79.50 102 SER A O 1
ATOM 817 N N . GLY A 1 103 ? 8.719 7.215 13.847 1.00 79.38 103 GLY A N 1
ATOM 818 C CA . GLY A 1 103 ? 7.283 7.131 14.106 1.00 79.38 103 GLY A CA 1
ATOM 819 C C . GLY A 1 103 ? 6.632 8.482 14.396 1.00 79.38 103 GLY A C 1
ATOM 820 O O . GLY A 1 103 ? 5.466 8.528 14.776 1.00 79.38 103 GLY A O 1
ATOM 821 N N . ASN A 1 104 ? 7.377 9.579 14.256 1.00 80.81 104 ASN A N 1
ATOM 822 C CA . ASN A 1 104 ? 6.923 10.916 14.624 1.00 80.81 104 ASN A CA 1
ATOM 823 C C . ASN A 1 104 ? 6.236 11.626 13.461 1.00 80.81 104 ASN A C 1
ATOM 825 O O . ASN A 1 104 ? 5.502 12.589 13.681 1.00 80.81 104 ASN A O 1
ATOM 829 N N . TYR A 1 105 ? 6.484 11.174 12.232 1.00 82.12 105 TYR A N 1
ATOM 830 C CA . TYR A 1 105 ? 5.927 11.773 11.037 1.00 82.12 105 TYR A CA 1
ATOM 831 C C . TYR A 1 105 ? 5.291 10.710 10.149 1.00 82.12 105 TYR A C 1
ATOM 833 O O . TYR A 1 105 ? 5.956 9.782 9.689 1.00 82.12 105 TYR A O 1
ATOM 841 N N . SER A 1 106 ? 3.994 10.876 9.900 1.00 87.31 106 SER A N 1
ATOM 842 C CA . SER A 1 106 ? 3.222 10.065 8.965 1.00 87.31 106 SER A CA 1
ATOM 843 C C . SER A 1 106 ? 2.554 10.986 7.954 1.00 87.31 106 SER A C 1
ATOM 845 O O . SER A 1 106 ? 1.922 11.973 8.336 1.00 87.31 106 SER A O 1
ATOM 847 N N . GLN A 1 107 ? 2.715 10.676 6.671 1.00 89.38 107 GLN A N 1
ATOM 848 C CA . GLN A 1 107 ? 2.153 11.445 5.566 1.00 89.38 107 GLN A CA 1
ATOM 849 C C . GLN A 1 107 ? 1.453 10.502 4.589 1.00 89.38 107 GLN A C 1
ATOM 851 O O . GLN A 1 107 ? 1.999 9.456 4.240 1.00 89.38 107 GLN A O 1
ATOM 856 N N . GLU A 1 108 ? 0.254 10.876 4.141 1.00 92.69 108 GLU A N 1
ATOM 857 C CA . GLU A 1 108 ? -0.428 10.190 3.042 1.00 92.69 108 GLU A CA 1
ATOM 858 C C . GLU A 1 108 ? 0.310 10.466 1.727 1.00 92.69 108 GLU A C 1
ATOM 860 O O . GLU A 1 108 ? 0.556 11.623 1.377 1.00 92.69 108 GLU A O 1
ATOM 865 N N . CYS A 1 109 ? 0.674 9.397 1.020 1.00 89.81 109 CYS A N 1
ATOM 866 C CA . CYS A 1 109 ? 1.500 9.460 -0.182 1.00 89.81 109 CYS A CA 1
ATOM 867 C C . CYS A 1 109 ? 0.876 8.861 -1.432 1.00 89.81 109 CYS A C 1
ATOM 869 O O . CYS A 1 109 ? 1.419 9.029 -2.521 1.00 89.81 109 CYS A O 1
ATOM 871 N N . GLY A 1 110 ? -0.274 8.217 -1.296 1.00 91.62 110 GLY A N 1
ATOM 872 C CA . GLY A 1 110 ? -1.056 7.761 -2.429 1.00 91.62 110 GLY A CA 1
ATOM 873 C C . GLY A 1 110 ? -2.469 7.434 -1.993 1.00 91.62 110 GLY A C 1
ATOM 874 O O . GLY A 1 110 ? -2.687 7.010 -0.859 1.00 91.62 110 GLY A O 1
ATOM 875 N N . SER A 1 111 ? -3.409 7.628 -2.907 1.00 94.00 111 SER A N 1
ATOM 876 C CA . SER A 1 111 ? -4.802 7.232 -2.765 1.00 94.00 111 SER A CA 1
ATOM 877 C C . SER A 1 111 ? -5.203 6.521 -4.050 1.00 94.00 111 SER A C 1
ATOM 879 O O . SER A 1 111 ? -4.919 7.018 -5.142 1.00 94.00 111 SER A O 1
ATOM 881 N N . PHE A 1 112 ? -5.775 5.329 -3.921 1.00 94.38 112 PHE A N 1
ATOM 882 C CA . PHE A 1 112 ? -5.966 4.406 -5.030 1.00 94.38 112 PHE A CA 1
ATOM 883 C C . PHE A 1 112 ? -7.395 3.872 -5.032 1.00 94.38 112 PHE A C 1
ATOM 885 O O . PHE A 1 112 ? -7.885 3.387 -4.012 1.00 94.38 112 PHE A O 1
ATOM 892 N N . LEU A 1 113 ? -8.042 3.933 -6.197 1.00 92.94 113 LEU A N 1
ATOM 893 C CA . LEU A 1 113 ? -9.334 3.296 -6.431 1.00 92.94 113 LEU A CA 1
ATOM 894 C C . LEU A 1 113 ? -9.133 1.784 -6.587 1.00 92.94 113 LEU A C 1
ATOM 896 O O . LEU A 1 113 ? -8.245 1.347 -7.333 1.00 92.94 113 LEU A O 1
ATOM 900 N N . LEU A 1 114 ? -9.955 0.978 -5.913 1.00 91.69 114 LEU A N 1
ATOM 901 C CA . LEU A 1 114 ? -9.804 -0.475 -5.916 1.00 91.69 114 LEU A CA 1
ATOM 902 C C . LEU A 1 114 ? -9.886 -1.056 -7.336 1.00 91.69 114 LEU A C 1
ATOM 904 O O . LEU A 1 114 ? -8.985 -1.792 -7.740 1.00 91.69 114 LEU A O 1
ATOM 908 N N . ALA A 1 115 ? -10.876 -0.644 -8.133 1.00 89.62 115 ALA A N 1
ATOM 909 C CA . ALA A 1 115 ? -11.051 -1.074 -9.526 1.00 89.62 115 ALA A CA 1
ATOM 910 C C . ALA A 1 115 ? -9.856 -0.762 -10.450 1.00 89.62 115 ALA A C 1
ATOM 912 O O . ALA A 1 115 ? -9.618 -1.468 -11.428 1.00 89.62 115 ALA A O 1
ATOM 913 N N . GLU A 1 116 ? -9.091 0.294 -10.172 1.00 89.00 116 GLU A N 1
ATOM 914 C CA . GLU A 1 116 ? -7.906 0.659 -10.970 1.00 89.00 116 GLU A CA 1
ATOM 915 C C . GLU A 1 116 ? -6.632 -0.040 -10.472 1.00 89.00 116 GLU A C 1
ATOM 917 O O . GLU A 1 116 ? -5.625 -0.161 -11.186 1.00 89.00 116 GLU A O 1
ATOM 922 N N . SER A 1 117 ? -6.685 -0.526 -9.234 1.00 87.06 117 SER A N 1
ATOM 923 C CA . SER A 1 117 ? -5.622 -1.283 -8.575 1.00 87.06 117 SER A CA 1
ATOM 924 C C . SER A 1 117 ? -5.739 -2.786 -8.844 1.00 87.06 117 SER A C 1
ATOM 926 O O . SER A 1 117 ? -4.776 -3.528 -8.636 1.00 87.06 117 SER A O 1
ATOM 928 N N . THR A 1 118 ? -6.889 -3.249 -9.348 1.00 76.62 118 THR A N 1
ATOM 929 C CA . THR A 1 118 ? -7.072 -4.609 -9.864 1.00 76.62 118 THR A CA 1
ATOM 930 C C . THR A 1 118 ? -6.406 -4.751 -11.227 1.00 76.62 118 THR A C 1
ATOM 932 O O . THR A 1 118 ? -6.987 -4.503 -12.279 1.00 76.62 118 THR A O 1
ATOM 935 N N . GLY A 1 119 ? -5.141 -5.142 -11.212 1.00 60.62 119 GLY A N 1
ATOM 936 C CA . GLY A 1 119 ? -4.357 -5.412 -12.405 1.00 60.62 119 GLY A CA 1
ATOM 937 C C . GLY A 1 119 ? -2.944 -5.753 -11.981 1.00 60.62 119 GLY A C 1
ATOM 938 O O . GLY A 1 119 ? -2.349 -5.037 -11.187 1.00 60.62 119 GLY A O 1
ATOM 939 N N . SER A 1 120 ? -2.391 -6.865 -12.455 1.00 52.72 120 SER A N 1
ATOM 940 C CA . SER A 1 120 ? -0.977 -7.140 -12.184 1.00 52.72 120 SER A CA 1
ATOM 941 C C . SER A 1 120 ? -0.102 -6.020 -12.781 1.00 52.72 120 SER A C 1
ATOM 943 O O . SER A 1 120 ? -0.501 -5.432 -13.793 1.00 52.72 120 SER A O 1
ATOM 945 N N . PRO A 1 121 ? 1.109 -5.757 -12.248 1.00 53.44 121 PRO A N 1
ATOM 946 C CA . PRO A 1 121 ? 2.066 -4.844 -12.884 1.00 53.44 121 PRO A CA 1
ATOM 947 C C . PRO A 1 121 ? 2.278 -5.164 -14.376 1.00 53.44 121 PRO A C 1
ATOM 949 O O . PRO A 1 121 ? 2.411 -4.268 -15.198 1.00 53.44 121 PRO A O 1
ATOM 952 N N . PHE A 1 122 ? 2.209 -6.452 -14.734 1.00 50.88 122 PHE A N 1
ATOM 953 C CA . PHE A 1 122 ? 2.351 -6.957 -16.101 1.00 50.88 122 PHE A CA 1
ATOM 954 C C . PHE A 1 122 ? 1.141 -6.695 -17.014 1.00 50.88 122 PHE A C 1
ATOM 956 O O . PHE A 1 122 ? 1.278 -6.746 -18.236 1.00 50.88 122 PHE A O 1
ATOM 963 N N . GLN A 1 123 ? -0.046 -6.430 -16.460 1.00 47.81 123 GLN A N 1
ATOM 964 C CA . GLN A 1 123 ? -1.261 -6.241 -17.255 1.00 47.81 123 GLN A CA 1
ATOM 965 C C . GLN A 1 123 ? -1.343 -4.827 -17.847 1.00 47.81 123 GLN A C 1
ATOM 967 O O . GLN A 1 123 ? -1.720 -4.688 -19.008 1.00 47.81 123 GLN A O 1
ATOM 972 N N . ARG A 1 124 ? -0.908 -3.789 -17.112 1.00 50.00 124 ARG A N 1
ATOM 973 C CA . ARG A 1 124 ? -0.904 -2.408 -17.635 1.00 50.00 124 ARG A CA 1
ATOM 974 C C . ARG A 1 124 ? 0.107 -2.206 -18.769 1.00 50.00 124 ARG A C 1
ATOM 976 O O . ARG A 1 124 ? -0.203 -1.502 -19.728 1.00 50.00 124 ARG A O 1
ATOM 983 N N . ASP A 1 125 ? 1.257 -2.883 -18.722 1.00 49.59 125 ASP A N 1
ATOM 984 C CA . ASP A 1 125 ? 2.210 -2.910 -19.845 1.00 49.59 125 ASP A CA 1
ATOM 985 C C . ASP A 1 125 ? 1.580 -3.524 -21.111 1.00 49.59 125 ASP A C 1
ATOM 987 O O . ASP A 1 125 ? 1.834 -3.069 -22.229 1.00 49.59 125 ASP A O 1
ATOM 991 N N . CYS A 1 126 ? 0.707 -4.526 -20.953 1.00 48.81 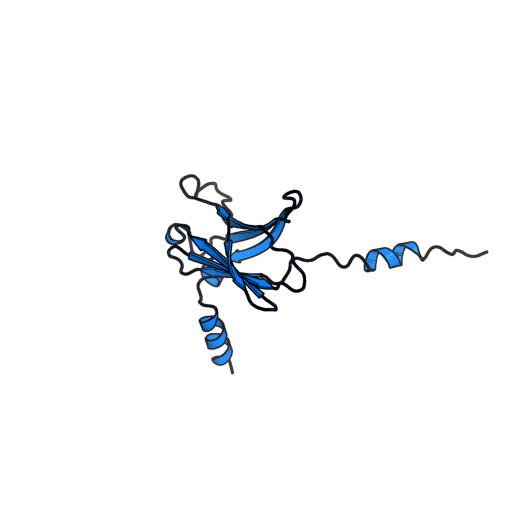126 CYS A N 1
ATOM 992 C CA . CYS A 1 126 ? 0.000 -5.146 -22.075 1.00 48.81 126 CYS A CA 1
ATOM 993 C C . CYS A 1 126 ? -1.094 -4.243 -22.672 1.00 48.81 126 CYS A C 1
ATOM 995 O O . CYS A 1 126 ? -1.323 -4.292 -23.883 1.00 48.81 126 CYS A O 1
ATOM 997 N N . ASP A 1 127 ? -1.758 -3.415 -21.862 1.00 51.25 127 ASP A N 1
ATOM 998 C CA . ASP A 1 127 ? -2.802 -2.497 -22.340 1.00 51.25 127 ASP A CA 1
ATOM 999 C C . ASP A 1 127 ? -2.214 -1.256 -23.041 1.00 51.25 127 ASP A C 1
ATOM 1001 O O . ASP A 1 127 ? -2.765 -0.789 -24.043 1.00 51.25 127 ASP A O 1
ATOM 1005 N N . LEU A 1 128 ? -1.033 -0.781 -22.620 1.00 51.75 128 LEU A N 1
ATOM 1006 C CA . LEU A 1 128 ? -0.312 0.290 -23.322 1.00 51.75 128 LEU A CA 1
ATOM 1007 C C . LEU A 1 128 ? 0.172 -0.162 -24.716 1.00 51.75 128 LEU A C 1
ATOM 1009 O O . LEU A 1 128 ? 0.099 0.602 -25.677 1.00 51.75 128 LEU A O 1
ATOM 1013 N N . LEU A 1 129 ? 0.581 -1.429 -24.856 1.00 48.91 129 LEU A N 1
ATOM 1014 C CA . LEU A 1 129 ? 0.969 -2.038 -26.138 1.00 48.91 129 LEU A CA 1
ATOM 1015 C C . LEU A 1 129 ? -0.210 -2.319 -27.086 1.00 48.91 129 LEU A C 1
ATOM 1017 O O . LEU A 1 129 ? 0.013 -2.527 -28.275 1.00 48.91 129 LEU A O 1
ATOM 1021 N N . ARG A 1 130 ? -1.457 -2.319 -26.599 1.00 46.94 130 ARG A N 1
ATOM 1022 C CA . ARG A 1 130 ? -2.661 -2.453 -27.442 1.00 46.94 130 ARG A CA 1
ATOM 1023 C C . ARG A 1 130 ? -3.161 -1.136 -28.032 1.00 46.94 130 ARG A C 1
ATOM 1025 O O . ARG A 1 130 ? -4.062 -1.164 -28.866 1.00 46.94 130 ARG A O 1
ATOM 1032 N N . THR A 1 131 ? -2.598 -0.009 -27.603 1.00 48.34 131 THR A N 1
ATOM 1033 C CA . THR A 1 131 ? -3.029 1.332 -28.029 1.00 48.34 131 THR A CA 1
ATOM 1034 C C . THR A 1 131 ? -2.099 1.938 -29.097 1.00 48.34 131 THR A C 1
ATOM 1036 O O . THR A 1 131 ? -2.224 3.117 -29.423 1.00 48.34 131 THR A O 1
ATOM 1039 N N . VAL A 1 132 ? -1.180 1.144 -29.669 1.00 46.72 132 VAL A N 1
ATOM 1040 C CA . VAL A 1 132 ? -0.269 1.544 -30.762 1.00 46.72 132 VAL A CA 1
ATOM 1041 C C . VAL A 1 132 ? -0.558 0.752 -32.030 1.00 46.72 132 VAL A C 1
ATOM 1043 O O . VAL A 1 132 ? -0.709 -0.485 -31.927 1.00 46.72 132 VAL A O 1
#

Foldseek 3Di:
DDDPDPPPVVVVVPCPDPAFFDKAWADQLAWKIKMKGFCPPADDWKKKKAWDPPPCPQVVFDRMWIWDFPDDDPTMTMTMTTGGSNVDDQQIKMWMWTAHPVNPDIDTRDIDRNVVRHDDPVRVVVVVVVVD

Radius of gyration: 19.21 Å; chains: 1; bounding box: 39×67×45 Å

Sequence (132 aa):
MPRGWAAPLLLLLLQGGWGCPDLVCYTDYLQTVICILEMWNLHPSTLTLTWQDQYEELKDEATSCSLHRSAHNATHATYTCHMDVFHFMADDIFSVNITDQSGNYSQECGSFLLAESTGSPFQRDCDLLRTV

pLDDT: mean 78.81, std 17.25, range [43.28, 95.75]